Protein AF-A0A1U7SJH0-F1 (afdb_monomer)

Sequence (138 aa):
MIVQMQLQSAALRNSKLRGELINSLSAGLLPEETVVVSQVYYQGLTVRHILCEKHSKIMDAMEKLKSGVRFSDVASQFSEDKARQGGDLGWMTRGSMVGPFQEAAFALPVSGMDKPMYTDPPVKTKFGYHIIMVEGRK

InterPro domains:
  IPR000297 Peptidyl-prolyl cis-trans isomerase, PpiC-type [PS50198] (42-136)
  IPR043323 Peptidyl-prolyl cis-trans isomerase PIN4 [PTHR45995] (45-138)
  IPR046357 Peptidyl-prolyl cis-trans isomerase domain superfamily [G3DSA:3.10.50.40] (42-138)

Nearest PDB structures (foldseek):
  3ui6-assembly1_A  TM=1.005E+00  e=8.773E-19  Homo sapiens
  1fjd-assembly1_A  TM=7.434E-01  e=7.520E-11  Homo sapiens
  1eq3-assembly1_A  TM=7.281E-01  e=3.779E-11  Homo sapiens
  6vj4-assembly1_A-2  TM=7.661E-01  e=4.972E-09  Bacillus anthracis
  5htf-assembly1_B  TM=7.662E-01  e=7.412E-07  Listeria monocytogenes EGD-e

pLDDT: mean 82.98, std 20.57, range [35.84, 98.81]

Solvent-accessible surface area (backbone atoms only — not comparable to full-atom values): 7711 Å² total; per-residue (Å²): 144,74,76,73,67,61,63,60,63,61,40,76,78,37,76,67,53,46,53,55,50,53,54,42,49,76,69,65,78,54,60,66,74,59,49,54,51,53,58,66,52,64,33,30,33,29,35,32,36,28,32,22,68,49,69,68,61,43,49,56,44,49,51,43,45,73,74,67,49,48,61,42,61,46,8,46,74,57,21,80,44,46,18,95,60,28,9,50,69,45,80,44,46,66,84,78,51,59,68,62,58,42,56,54,56,72,70,49,60,70,28,48,80,94,62,68,47,58,51,82,72,65,46,67,54,99,80,23,32,31,37,43,35,27,65,38,77,85

Radius of gyration: 18.05 Å; Cα contacts (8 Å, |Δi|>4): 222; chains: 1; bounding box: 53×26×41 Å

Organism: Alligator sinensis (NCBI:txid38654)

Structure (mmCIF, N/CA/C/O backbone):
data_AF-A0A1U7SJH0-F1
#
_entry.id   AF-A0A1U7SJH0-F1
#
loop_
_atom_site.group_PDB
_atom_site.id
_atom_site.type_symbol
_atom_site.label_atom_id
_atom_site.label_alt_id
_atom_site.label_comp_id
_atom_site.label_asym_id
_atom_site.label_entity_id
_atom_site.label_seq_id
_atom_site.pdbx_PDB_ins_code
_atom_site.Cartn_x
_atom_site.Cartn_y
_atom_site.Cartn_z
_atom_site.occupancy
_atom_site.B_iso_or_equiv
_atom_site.auth_seq_id
_atom_site.auth_comp_id
_atom_site.auth_asym_id
_atom_site.auth_atom_id
_atom_site.pdbx_PDB_model_num
ATOM 1 N N . MET A 1 1 ? 42.194 0.231 -5.975 1.00 45.09 1 MET A N 1
ATOM 2 C CA . MET A 1 1 ? 40.930 -0.354 -6.486 1.00 45.09 1 MET A CA 1
ATOM 3 C C . MET A 1 1 ? 39.678 0.320 -5.885 1.00 45.09 1 MET A C 1
ATOM 5 O O . MET A 1 1 ? 38.764 -0.374 -5.479 1.00 45.09 1 MET A O 1
ATOM 9 N N . ILE A 1 2 ? 39.589 1.660 -5.820 1.00 37.00 2 ILE A N 1
ATOM 10 C CA . ILE A 1 2 ? 38.427 2.362 -5.199 1.00 37.00 2 ILE A CA 1
ATOM 11 C C . ILE A 1 2 ? 37.659 3.246 -6.213 1.00 37.00 2 ILE A C 1
ATOM 13 O O . ILE A 1 2 ? 36.578 3.750 -5.934 1.00 37.00 2 ILE A O 1
ATOM 17 N N . VAL A 1 3 ? 38.155 3.389 -7.447 1.00 35.84 3 VAL A N 1
ATOM 18 C CA . VAL A 1 3 ? 37.655 4.409 -8.392 1.00 35.84 3 VAL A CA 1
ATOM 19 C C . VAL A 1 3 ? 36.389 3.978 -9.160 1.00 35.84 3 VAL A C 1
ATOM 21 O O . VAL A 1 3 ? 35.674 4.817 -9.697 1.00 35.84 3 VAL A O 1
ATOM 24 N N . GLN A 1 4 ? 36.025 2.692 -9.167 1.00 45.84 4 GLN A N 1
ATOM 25 C CA . GLN A 1 4 ? 34.926 2.194 -10.012 1.00 45.84 4 GLN A CA 1
ATOM 26 C C . GLN A 1 4 ? 33.521 2.355 -9.402 1.00 45.84 4 GLN A C 1
ATOM 28 O O . GLN A 1 4 ? 32.525 2.280 -10.119 1.00 45.84 4 GLN A O 1
ATOM 33 N N . MET A 1 5 ? 33.421 2.657 -8.102 1.00 43.88 5 MET A N 1
ATOM 34 C CA . MET A 1 5 ? 32.130 2.778 -7.410 1.00 43.88 5 MET A CA 1
ATOM 35 C C . MET A 1 5 ? 31.422 4.120 -7.681 1.00 43.88 5 MET A C 1
ATOM 37 O O . MET A 1 5 ? 30.203 4.220 -7.548 1.00 43.88 5 MET A O 1
ATOM 41 N N . GLN A 1 6 ? 32.151 5.161 -8.105 1.00 38.09 6 GLN A N 1
ATOM 42 C CA . GLN A 1 6 ? 31.551 6.482 -8.327 1.00 38.09 6 GLN A CA 1
ATOM 43 C C . GLN A 1 6 ? 30.841 6.617 -9.684 1.00 38.09 6 GLN A C 1
ATOM 45 O O . GLN A 1 6 ? 29.800 7.276 -9.746 1.00 38.09 6 GLN A O 1
ATOM 50 N N . LEU A 1 7 ? 31.312 5.938 -10.739 1.00 42.31 7 LEU A N 1
ATOM 51 C CA . LEU A 1 7 ? 30.700 6.013 -12.076 1.00 42.31 7 LEU A CA 1
ATOM 52 C C . LEU A 1 7 ? 29.291 5.393 -12.136 1.00 42.31 7 LEU A C 1
ATOM 54 O O . LEU A 1 7 ? 28.416 5.930 -12.815 1.00 42.31 7 LEU A O 1
ATOM 58 N N . GLN A 1 8 ? 29.023 4.330 -11.369 1.00 47.62 8 GLN A N 1
ATOM 59 C CA . GLN A 1 8 ? 27.706 3.674 -11.355 1.00 47.62 8 GLN A CA 1
ATOM 60 C C . GLN A 1 8 ? 26.612 4.533 -10.692 1.00 47.62 8 GLN A C 1
ATOM 62 O O . GLN A 1 8 ? 25.446 4.466 -11.076 1.00 47.62 8 GLN A O 1
ATOM 67 N N . SER A 1 9 ? 26.976 5.410 -9.750 1.00 48.88 9 SER A N 1
ATOM 68 C CA . SER A 1 9 ? 26.010 6.268 -9.044 1.00 48.88 9 SER A CA 1
ATOM 69 C C . SER A 1 9 ? 25.456 7.421 -9.900 1.00 48.88 9 SER A C 1
ATOM 71 O O . S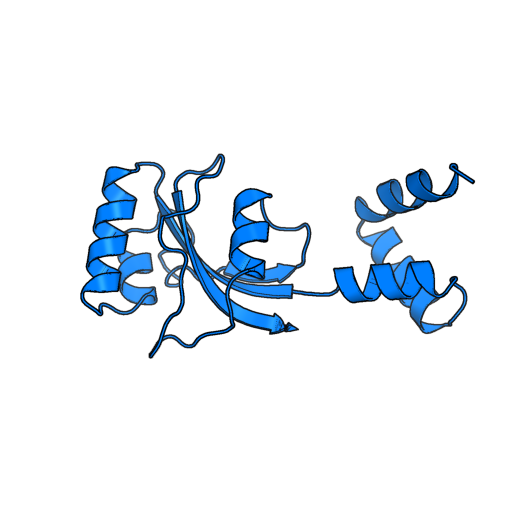ER A 1 9 ? 24.352 7.908 -9.647 1.00 48.88 9 SER A O 1
ATOM 73 N N . ALA A 1 10 ? 26.201 7.862 -10.920 1.00 41.00 10 ALA A N 1
ATOM 74 C CA . ALA A 1 10 ? 25.811 8.970 -11.791 1.00 41.00 10 ALA A CA 1
ATOM 75 C C . ALA A 1 10 ? 24.889 8.522 -12.939 1.00 41.00 10 ALA A C 1
ATOM 77 O O . ALA A 1 10 ? 23.930 9.225 -13.259 1.00 41.00 10 ALA A O 1
ATOM 78 N N . ALA A 1 11 ? 25.117 7.327 -13.495 1.00 49.19 11 ALA A N 1
ATOM 79 C CA . ALA A 1 11 ? 24.259 6.736 -14.525 1.00 49.19 11 ALA A CA 1
ATOM 80 C C . ALA A 1 11 ? 22.845 6.397 -14.003 1.00 49.19 11 ALA A C 1
ATOM 82 O O . ALA A 1 11 ? 21.876 6.459 -14.755 1.00 49.19 11 ALA A O 1
ATOM 83 N N . LEU A 1 12 ? 22.705 6.117 -12.700 1.00 51.75 12 LEU A N 1
ATOM 84 C CA . LEU A 1 12 ? 21.434 5.757 -12.054 1.00 51.75 12 LEU A CA 1
ATOM 85 C C . LEU A 1 12 ? 20.413 6.908 -11.927 1.00 51.75 12 LEU A C 1
ATOM 87 O O . LEU A 1 12 ? 19.250 6.647 -11.625 1.00 51.75 12 LEU A O 1
ATOM 91 N N . ARG A 1 13 ? 20.814 8.170 -12.140 1.00 53.03 13 ARG A N 1
ATOM 92 C CA . ARG A 1 13 ? 19.929 9.348 -12.007 1.00 53.03 13 ARG A CA 1
ATOM 93 C C . ARG A 1 13 ? 19.315 9.831 -13.324 1.00 53.03 13 ARG A C 1
ATOM 95 O O . ARG A 1 13 ? 18.449 10.699 -13.295 1.00 53.03 13 ARG A O 1
ATOM 102 N N . ASN A 1 14 ? 19.740 9.294 -14.468 1.00 55.41 14 ASN A N 1
ATOM 103 C CA . ASN A 1 14 ? 19.286 9.741 -15.785 1.00 55.41 14 ASN A CA 1
ATOM 104 C C . ASN A 1 14 ? 18.701 8.567 -16.584 1.00 55.41 14 ASN A C 1
ATOM 106 O O . ASN A 1 14 ? 19.388 7.589 -16.879 1.00 55.41 14 ASN A O 1
ATOM 110 N N . SER A 1 15 ? 17.423 8.679 -16.954 1.00 51.97 15 SER A N 1
ATOM 111 C CA . SER A 1 15 ? 16.673 7.635 -17.662 1.00 51.97 15 SER A CA 1
ATOM 112 C C . SER A 1 15 ? 17.266 7.264 -19.026 1.00 51.97 15 SER A C 1
ATOM 114 O O . SER A 1 15 ? 17.132 6.114 -19.440 1.00 51.97 15 SER A O 1
ATOM 116 N N . LYS A 1 16 ? 17.966 8.188 -19.698 1.00 57.41 16 LYS A N 1
ATOM 117 C CA . LYS A 1 16 ? 18.596 7.949 -21.005 1.00 57.41 16 LYS A CA 1
ATOM 118 C C . LYS A 1 16 ? 19.877 7.115 -20.884 1.00 57.41 16 LYS A C 1
ATOM 120 O O . LYS A 1 16 ? 20.018 6.117 -21.583 1.00 57.41 16 LYS A O 1
ATOM 125 N N . LEU A 1 17 ? 20.741 7.452 -19.921 1.00 58.31 17 LEU A N 1
ATOM 126 C CA . LEU A 1 17 ? 21.958 6.680 -19.620 1.00 58.31 17 LEU A CA 1
ATOM 127 C C . LEU A 1 17 ? 21.634 5.261 -19.137 1.00 58.31 17 LEU A C 1
ATOM 129 O O . LEU A 1 17 ? 22.358 4.322 -19.457 1.00 58.31 17 LEU A O 1
ATOM 133 N N . ARG A 1 18 ? 20.517 5.080 -18.420 1.00 61.56 18 ARG A N 1
ATOM 134 C CA . ARG A 1 18 ? 20.038 3.752 -18.009 1.00 61.56 18 ARG A CA 1
ATOM 135 C C . ARG A 1 18 ? 19.713 2.856 -19.211 1.00 61.56 18 ARG A C 1
ATOM 137 O O . ARG A 1 18 ? 20.066 1.682 -19.186 1.00 61.56 18 ARG A O 1
ATOM 144 N N . GLY A 1 19 ? 19.071 3.393 -20.252 1.00 54.34 19 GLY A N 1
ATOM 145 C CA . GLY A 1 19 ? 18.738 2.642 -21.470 1.00 54.34 19 GLY A CA 1
ATOM 146 C C . GLY A 1 19 ? 19.973 2.214 -22.271 1.00 54.34 19 GLY A C 1
ATOM 147 O O . GLY A 1 19 ? 20.073 1.064 -22.692 1.00 54.34 19 GLY A O 1
ATOM 148 N N . GLU A 1 20 ? 20.951 3.108 -22.416 1.00 60.53 20 GLU A N 1
ATOM 149 C CA . GLU A 1 20 ? 22.218 2.817 -23.106 1.00 60.53 20 GLU A CA 1
ATOM 150 C C . GLU A 1 20 ? 23.069 1.783 -22.352 1.00 60.53 20 GLU A C 1
ATOM 152 O O . GLU A 1 20 ? 23.681 0.909 -22.976 1.00 60.53 20 GLU A O 1
ATOM 157 N N . LEU A 1 21 ? 23.049 1.813 -21.012 1.00 59.34 21 LEU A N 1
ATOM 158 C CA . LEU A 1 21 ? 23.706 0.800 -20.186 1.00 59.34 21 LEU A CA 1
ATOM 159 C C . LEU A 1 21 ? 23.082 -0.587 -20.406 1.00 59.34 21 LEU A C 1
ATOM 161 O O . LEU A 1 21 ? 23.810 -1.557 -20.583 1.00 59.34 21 LEU A O 1
ATOM 165 N N . ILE A 1 22 ? 21.747 -0.677 -20.457 1.00 58.59 22 ILE A N 1
ATOM 166 C CA . ILE A 1 22 ? 21.011 -1.933 -20.703 1.00 58.59 22 ILE A CA 1
ATOM 167 C C . ILE A 1 22 ? 21.332 -2.507 -22.091 1.00 58.59 22 ILE A C 1
ATOM 169 O O . ILE A 1 22 ? 21.596 -3.703 -22.212 1.00 58.59 22 ILE A O 1
ATOM 173 N N . ASN A 1 23 ? 21.380 -1.667 -23.127 1.00 57.81 23 ASN A N 1
ATOM 174 C CA . ASN A 1 23 ? 21.764 -2.115 -24.468 1.00 57.81 23 ASN A CA 1
ATOM 175 C C . ASN A 1 23 ? 23.217 -2.618 -24.503 1.00 57.81 23 ASN A C 1
ATOM 177 O O . ASN A 1 23 ? 23.493 -3.666 -25.084 1.00 57.81 23 ASN A O 1
ATOM 181 N N . SER A 1 24 ? 24.134 -1.932 -23.819 1.00 58.66 24 SER A N 1
ATOM 182 C CA . SER A 1 24 ? 25.551 -2.325 -23.756 1.00 58.66 24 SER A CA 1
ATOM 183 C C . SER A 1 24 ? 25.775 -3.617 -22.954 1.00 58.66 24 SER A C 1
ATOM 185 O O . SER A 1 24 ? 26.644 -4.417 -23.297 1.00 58.66 24 SER A O 1
ATOM 187 N N . LEU A 1 25 ? 24.954 -3.853 -21.923 1.00 58.47 25 LEU A N 1
ATOM 188 C CA . LEU A 1 25 ? 24.893 -5.107 -21.164 1.00 58.47 25 LEU A CA 1
ATOM 189 C C . LEU A 1 25 ? 24.445 -6.280 -22.043 1.00 58.47 25 LEU A C 1
ATOM 191 O O . LEU A 1 25 ? 25.071 -7.335 -22.013 1.00 58.47 25 LEU A O 1
ATOM 195 N N . SER A 1 26 ? 23.402 -6.087 -22.862 1.00 56.91 26 SER A N 1
ATOM 196 C CA . SER A 1 26 ? 22.901 -7.127 -23.777 1.00 56.91 26 SER A CA 1
ATOM 197 C C . SER A 1 26 ? 23.914 -7.530 -24.855 1.00 56.91 26 SER A C 1
ATOM 199 O O . SER A 1 26 ? 23.875 -8.651 -25.353 1.00 56.91 26 SER A O 1
ATOM 201 N N . ALA A 1 27 ? 24.850 -6.635 -25.171 1.00 64.44 27 ALA A N 1
ATOM 202 C CA . ALA A 1 27 ? 25.922 -6.862 -26.130 1.00 64.44 27 ALA A CA 1
ATOM 203 C C . ALA A 1 27 ? 27.197 -7.469 -25.498 1.00 64.44 27 ALA A C 1
ATOM 205 O O . ALA A 1 27 ? 28.179 -7.683 -26.204 1.00 64.44 27 ALA A O 1
ATOM 206 N N . GLY A 1 28 ? 27.205 -7.748 -24.185 1.00 58.47 28 GLY A N 1
ATOM 207 C CA . GLY A 1 28 ? 28.323 -8.413 -23.501 1.00 58.47 28 GLY A CA 1
ATOM 208 C C . GLY A 1 28 ? 29.583 -7.556 -23.323 1.00 58.47 28 GLY A C 1
ATOM 209 O O . GLY A 1 28 ? 30.656 -8.096 -23.075 1.00 58.47 28 GLY A O 1
ATOM 210 N N . LEU A 1 29 ? 29.482 -6.226 -23.446 1.00 63.72 29 LEU A N 1
ATOM 211 C CA . LEU A 1 29 ? 30.632 -5.309 -23.381 1.00 63.72 29 LEU A CA 1
ATOM 212 C C . LEU A 1 29 ? 31.013 -4.853 -21.960 1.00 63.72 29 LEU A C 1
ATOM 214 O O . LEU A 1 29 ? 31.950 -4.070 -21.808 1.00 63.72 29 LEU A O 1
ATOM 218 N N . LEU A 1 30 ? 30.302 -5.300 -20.919 1.00 58.38 30 LEU A N 1
ATOM 219 C CA . LEU A 1 30 ? 30.567 -4.916 -19.527 1.00 58.38 30 LEU A CA 1
ATOM 220 C C . LEU A 1 30 ? 31.025 -6.121 -18.690 1.00 58.38 30 LEU A C 1
ATOM 222 O O . LEU A 1 30 ? 30.575 -7.237 -18.943 1.00 58.38 30 LEU A O 1
ATOM 226 N N . PRO A 1 31 ? 31.891 -5.908 -17.678 1.00 58.22 31 PRO A N 1
ATOM 227 C CA . PRO A 1 31 ? 32.365 -6.985 -16.811 1.00 58.22 31 PRO A CA 1
ATOM 228 C C . PRO A 1 31 ? 31.193 -7.659 -16.083 1.00 58.22 31 PRO A C 1
ATOM 230 O O . PRO A 1 31 ? 30.233 -6.980 -15.707 1.00 58.22 31 PRO A O 1
ATOM 233 N N . GLU A 1 32 ? 31.285 -8.974 -15.847 1.00 52.34 32 GLU A N 1
ATOM 234 C CA . GLU A 1 32 ? 30.214 -9.774 -15.224 1.00 52.34 32 GLU A CA 1
ATOM 235 C C . GLU A 1 32 ? 29.705 -9.169 -13.910 1.00 52.34 32 GLU A C 1
ATOM 237 O O . GLU A 1 32 ? 28.501 -9.129 -13.683 1.00 52.34 32 GLU A O 1
ATOM 242 N N . GLU A 1 33 ? 30.580 -8.583 -13.088 1.00 50.38 33 GLU A N 1
ATOM 243 C CA . GLU A 1 33 ? 30.191 -7.894 -11.849 1.00 50.38 33 GLU A CA 1
ATOM 244 C C . GLU A 1 33 ? 29.198 -6.738 -12.090 1.00 50.38 33 GLU A C 1
ATOM 246 O O . GLU A 1 33 ? 28.297 -6.509 -11.286 1.00 50.38 33 GLU A O 1
ATOM 251 N N . THR A 1 34 ? 29.293 -6.031 -13.222 1.00 53.53 34 THR A N 1
ATOM 252 C CA . THR A 1 34 ? 28.335 -4.973 -13.604 1.00 53.53 34 THR A CA 1
ATOM 253 C C . THR A 1 34 ? 27.030 -5.557 -14.156 1.00 53.53 34 THR A C 1
ATOM 255 O O . THR A 1 34 ? 25.956 -5.002 -13.908 1.00 53.53 34 THR A O 1
ATOM 258 N N . VAL A 1 35 ? 27.095 -6.699 -14.849 1.00 52.06 35 VAL A N 1
ATOM 259 C CA . VAL A 1 35 ? 25.916 -7.434 -15.341 1.00 52.06 35 VAL A CA 1
ATOM 260 C C . VAL A 1 35 ? 25.094 -7.983 -14.177 1.00 52.06 35 VAL A C 1
ATOM 262 O O . VAL A 1 35 ? 23.886 -7.743 -14.123 1.00 52.06 35 VAL A O 1
ATOM 265 N N . VAL A 1 36 ? 25.746 -8.621 -13.204 1.00 52.00 36 VAL A N 1
ATOM 266 C CA . VAL A 1 36 ? 25.112 -9.166 -11.996 1.00 52.00 36 VAL A CA 1
ATOM 267 C C . VAL A 1 36 ? 24.422 -8.056 -11.203 1.00 52.00 36 VAL A C 1
ATOM 269 O O . VAL A 1 36 ? 23.255 -8.196 -10.840 1.00 52.00 36 VAL A O 1
ATOM 272 N N . VAL A 1 37 ? 25.079 -6.906 -11.012 1.00 52.41 37 VAL A N 1
ATOM 273 C CA . VAL A 1 37 ? 24.451 -5.741 -10.370 1.00 52.41 37 VAL A CA 1
ATOM 274 C C . VAL A 1 37 ? 23.225 -5.284 -11.170 1.00 52.41 37 VAL A C 1
ATOM 276 O O . VAL A 1 37 ? 22.150 -5.121 -10.600 1.00 52.41 37 VAL A O 1
ATOM 279 N N . SER A 1 38 ? 23.314 -5.146 -12.493 1.00 52.66 38 SER A N 1
ATOM 280 C CA . SER A 1 38 ? 22.179 -4.683 -13.306 1.00 52.66 38 SER A CA 1
ATOM 281 C C . SER A 1 38 ? 20.955 -5.615 -13.283 1.00 52.66 38 SER A C 1
ATOM 283 O O . SER A 1 38 ? 19.827 -5.123 -13.221 1.00 52.66 38 SER A O 1
A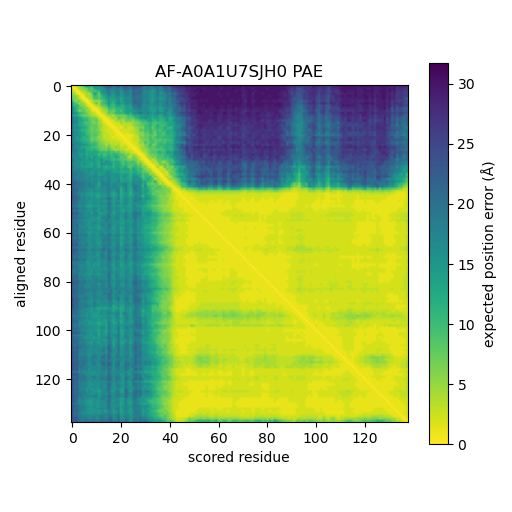TOM 285 N N . GLN A 1 39 ? 21.153 -6.939 -13.268 1.00 50.38 39 GLN A N 1
ATOM 286 C CA . GLN A 1 39 ? 20.063 -7.919 -13.194 1.00 50.38 39 GLN A CA 1
ATOM 287 C C . GLN A 1 39 ? 19.402 -7.928 -11.811 1.00 50.38 39 GLN A C 1
ATOM 289 O O . GLN A 1 39 ? 18.177 -7.979 -11.718 1.00 50.38 39 GLN A O 1
ATOM 294 N N . VAL A 1 40 ? 20.182 -7.770 -10.736 1.00 52.66 40 VAL A N 1
ATOM 295 C CA . VAL A 1 40 ? 19.651 -7.595 -9.371 1.00 52.66 40 VAL A CA 1
ATOM 296 C C . VAL A 1 40 ? 18.824 -6.303 -9.249 1.00 52.66 40 VAL A C 1
ATOM 298 O O . VAL A 1 40 ? 17.837 -6.262 -8.514 1.00 52.66 40 VAL A O 1
ATOM 301 N N . TYR A 1 41 ? 19.169 -5.255 -10.004 1.00 55.06 41 TYR A N 1
ATOM 302 C CA . TYR A 1 41 ? 18.432 -3.983 -10.042 1.00 55.06 41 TYR A CA 1
ATOM 303 C C . TYR A 1 41 ? 17.233 -3.959 -11.002 1.00 55.06 41 TYR A C 1
ATOM 305 O O . TYR A 1 41 ? 16.429 -3.025 -10.932 1.00 55.06 41 TYR A O 1
ATOM 313 N N . TYR A 1 42 ? 17.071 -4.964 -11.867 1.00 62.56 42 TYR A N 1
ATOM 314 C CA . TYR A 1 42 ? 15.860 -5.117 -12.681 1.00 62.56 42 TYR A CA 1
ATOM 315 C C . TYR A 1 42 ? 14.700 -5.765 -11.919 1.00 62.56 42 TYR A C 1
ATOM 317 O O . TYR A 1 42 ? 13.596 -5.849 -12.453 1.00 62.56 42 TYR A O 1
ATOM 325 N N . GLN A 1 43 ? 14.933 -6.161 -10.663 1.00 77.06 43 GLN A N 1
ATOM 326 C CA . GLN A 1 43 ? 13.892 -6.727 -9.824 1.00 77.06 43 GLN A CA 1
ATOM 327 C C . GLN A 1 43 ? 12.826 -5.682 -9.488 1.00 77.06 43 GLN A C 1
ATOM 329 O O . GLN A 1 43 ? 13.117 -4.584 -8.985 1.00 77.06 43 GLN A O 1
ATOM 334 N N . GLY A 1 44 ? 11.577 -6.044 -9.732 1.00 89.94 44 GLY A N 1
ATOM 335 C CA . GLY A 1 44 ? 10.421 -5.248 -9.365 1.00 89.94 44 GLY A CA 1
ATOM 336 C C . GLY A 1 44 ? 9.321 -6.088 -8.743 1.00 89.94 44 GLY A C 1
ATOM 337 O O . GLY A 1 44 ? 9.313 -7.321 -8.783 1.00 89.94 44 GLY A O 1
ATOM 338 N N . LEU A 1 45 ? 8.400 -5.382 -8.110 1.00 95.62 45 LEU A N 1
ATOM 339 C CA . LEU A 1 45 ? 7.283 -5.951 -7.385 1.00 95.62 45 LEU A CA 1
ATOM 340 C C . LEU A 1 45 ? 5.994 -5.320 -7.886 1.00 95.62 45 LEU A C 1
ATOM 342 O O . LEU A 1 45 ? 5.951 -4.123 -8.147 1.00 95.62 45 LEU A O 1
ATOM 346 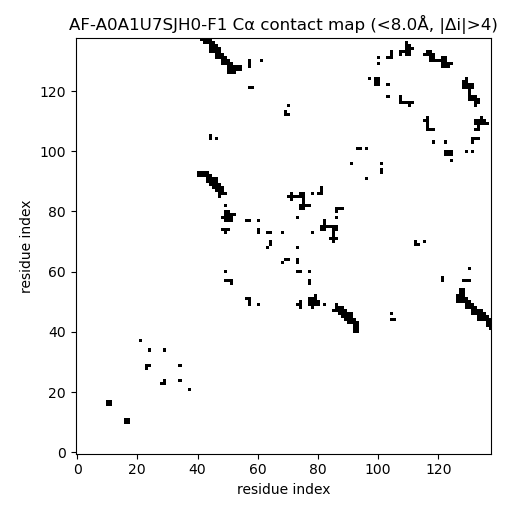N N . THR A 1 46 ? 4.935 -6.114 -7.974 1.00 96.62 46 THR A N 1
ATOM 347 C CA . THR A 1 46 ? 3.577 -5.558 -8.006 1.00 96.62 46 THR A CA 1
ATOM 348 C C . THR A 1 46 ? 3.132 -5.400 -6.562 1.00 96.62 46 THR A C 1
ATOM 350 O O . THR A 1 46 ? 3.099 -6.395 -5.834 1.00 96.62 46 THR A O 1
ATOM 353 N N . VAL A 1 47 ? 2.892 -4.164 -6.124 1.00 97.69 47 VAL A N 1
ATOM 354 C CA . VAL A 1 47 ? 2.697 -3.840 -4.703 1.00 97.69 47 VAL A CA 1
ATOM 355 C C . VAL A 1 47 ? 1.362 -3.148 -4.494 1.00 97.69 47 VAL A C 1
ATOM 357 O O . VAL A 1 47 ? 0.959 -2.288 -5.277 1.00 97.69 47 VAL A O 1
ATOM 360 N N . ARG A 1 48 ? 0.718 -3.471 -3.378 1.00 98.38 48 ARG A N 1
ATOM 361 C CA . ARG A 1 48 ? -0.483 -2.802 -2.891 1.00 98.38 48 ARG A CA 1
ATOM 362 C C . ARG A 1 48 ? -0.250 -2.349 -1.455 1.00 98.38 48 ARG A C 1
ATOM 364 O O . ARG A 1 48 ? 0.448 -3.024 -0.697 1.00 98.38 48 ARG A O 1
ATOM 371 N N . HIS A 1 49 ? -0.792 -1.196 -1.078 1.00 98.62 49 HIS A N 1
ATOM 372 C CA . HIS A 1 49 ? -0.620 -0.663 0.272 1.00 98.62 49 HIS A CA 1
ATOM 373 C C . HIS A 1 49 ? -1.869 0.018 0.837 1.00 98.62 49 HIS A C 1
ATOM 375 O O . HIS A 1 49 ? -2.784 0.396 0.110 1.00 98.62 49 HIS A O 1
ATOM 381 N N . ILE A 1 50 ? -1.873 0.192 2.155 1.00 98.81 50 ILE A N 1
ATOM 382 C CA . ILE A 1 50 ? -2.768 1.095 2.878 1.00 98.81 50 ILE A CA 1
ATOM 383 C C . ILE A 1 50 ? -1.879 2.128 3.545 1.00 98.81 50 ILE A C 1
ATOM 385 O O . ILE A 1 50 ? -1.041 1.754 4.365 1.00 98.81 50 ILE A O 1
ATOM 389 N N . LEU A 1 51 ? -2.053 3.400 3.202 1.00 98.69 51 LEU A N 1
ATOM 390 C CA . LEU A 1 51 ? -1.324 4.511 3.803 1.00 98.69 51 LEU A CA 1
ATOM 391 C C . LEU A 1 51 ? -2.240 5.307 4.728 1.00 98.69 51 LEU A C 1
ATOM 393 O O . LEU A 1 51 ? -3.296 5.766 4.306 1.00 98.69 51 LEU A O 1
ATOM 397 N N . CYS A 1 52 ? -1.812 5.539 5.964 1.00 98.62 52 CYS A N 1
ATOM 398 C CA . CYS A 1 52 ? -2.432 6.538 6.832 1.00 98.62 52 CY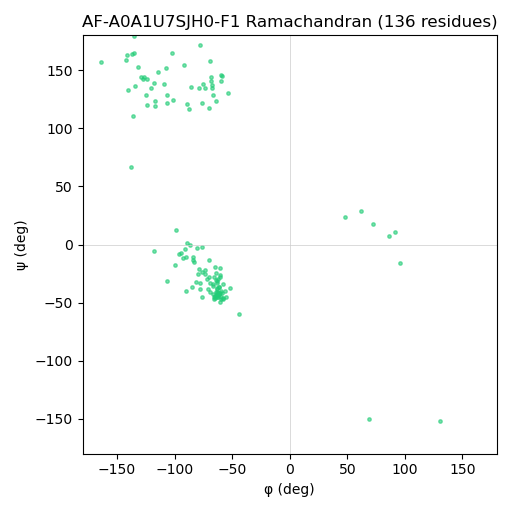S A CA 1
ATOM 399 C C . CYS A 1 52 ? -1.360 7.380 7.525 1.00 98.62 52 CYS A C 1
ATOM 401 O O . CYS A 1 52 ? -0.389 6.842 8.065 1.00 98.62 52 CYS A O 1
ATOM 403 N N . GLU A 1 53 ? -1.539 8.696 7.583 1.00 98.31 53 GLU A N 1
ATOM 404 C CA . GLU A 1 53 ? -0.631 9.585 8.311 1.00 98.31 53 GLU A CA 1
ATOM 405 C C . GLU A 1 53 ? -0.631 9.277 9.822 1.00 98.31 53 GLU A C 1
ATOM 407 O O . GLU A 1 53 ? 0.425 9.188 10.465 1.00 98.31 53 GLU A O 1
ATOM 412 N N . LYS A 1 54 ? -1.828 9.056 10.382 1.00 98.38 54 LYS A N 1
ATOM 413 C CA . LYS A 1 54 ? -2.058 8.801 11.811 1.00 98.38 54 LYS A CA 1
ATOM 414 C C . LYS A 1 54 ? -1.892 7.324 12.171 1.00 98.38 54 LYS A C 1
ATOM 416 O O . LYS A 1 54 ? -2.465 6.451 11.525 1.00 98.38 54 LYS A O 1
ATOM 421 N N . HIS A 1 55 ? -1.192 7.065 13.279 1.00 98.06 55 HIS A N 1
ATOM 422 C CA . HIS A 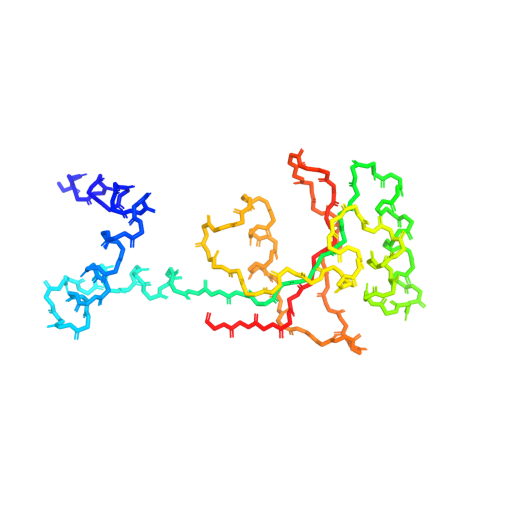1 55 ? -0.969 5.707 13.786 1.00 98.06 55 HIS A CA 1
ATOM 423 C C . HIS A 1 55 ? -2.276 5.004 14.182 1.00 98.06 55 HIS A C 1
ATOM 425 O O . HIS A 1 55 ? -2.466 3.841 13.863 1.00 98.06 55 HIS A O 1
ATOM 431 N N . SER A 1 56 ? -3.201 5.692 14.857 1.00 98.19 56 SER A N 1
ATOM 432 C CA . SER A 1 56 ? -4.477 5.079 15.258 1.00 98.19 56 SER A CA 1
ATOM 433 C C . SER A 1 56 ? -5.260 4.555 14.052 1.00 98.19 56 SER A C 1
ATOM 435 O O . SER A 1 56 ? -5.664 3.401 14.030 1.00 98.19 56 SER A O 1
ATOM 437 N N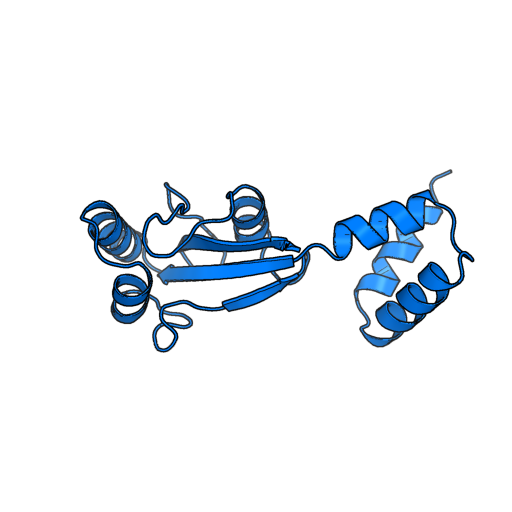 . LYS A 1 57 ? -5.352 5.362 12.991 1.00 98.44 57 LYS A N 1
ATOM 438 C CA . LYS A 1 57 ? -6.091 5.014 11.775 1.00 98.44 57 LYS A CA 1
ATOM 439 C C . LYS A 1 57 ? -5.516 3.789 11.050 1.00 98.44 57 LYS A C 1
ATOM 441 O O . LYS A 1 57 ? -6.284 2.976 10.543 1.00 98.44 57 LYS A O 1
ATOM 446 N N . ILE A 1 58 ? -4.186 3.629 11.007 1.00 98.69 58 ILE A N 1
ATOM 447 C CA . ILE A 1 58 ? -3.586 2.431 10.394 1.00 98.69 58 ILE A CA 1
ATOM 448 C C . ILE A 1 58 ? -3.793 1.181 11.259 1.00 98.69 58 ILE A C 1
ATOM 450 O O . ILE A 1 58 ? -3.891 0.080 10.724 1.00 98.69 58 ILE A O 1
ATOM 454 N N . MET A 1 59 ? -3.880 1.337 12.583 1.00 98.56 59 MET A N 1
ATOM 455 C CA . MET A 1 59 ? -4.174 0.220 13.483 1.00 98.56 59 MET A CA 1
ATOM 456 C C . MET A 1 59 ? -5.617 -0.253 13.312 1.00 98.56 59 MET A C 1
ATOM 458 O O . MET A 1 59 ? -5.832 -1.455 13.195 1.00 98.56 59 MET A O 1
ATOM 462 N N . ASP A 1 60 ? -6.574 0.664 13.158 1.00 98.50 60 ASP A N 1
ATOM 463 C CA . ASP A 1 60 ? -7.960 0.308 12.830 1.00 98.50 60 ASP A CA 1
ATOM 464 C C . ASP A 1 60 ? -8.033 -0.467 11.499 1.00 98.50 60 ASP A C 1
ATOM 466 O O . ASP A 1 60 ? -8.728 -1.479 11.383 1.00 98.50 60 ASP A O 1
ATOM 470 N N . ALA A 1 61 ? -7.264 -0.039 10.488 1.00 98.50 61 ALA A N 1
ATOM 471 C CA . ALA A 1 61 ? -7.148 -0.761 9.221 1.00 98.50 61 ALA A CA 1
ATOM 472 C C . ALA A 1 61 ? -6.541 -2.167 9.407 1.00 98.50 61 ALA A C 1
ATOM 474 O O . ALA A 1 61 ? -7.036 -3.138 8.831 1.00 98.50 61 ALA A O 1
ATOM 475 N N . MET A 1 62 ? -5.503 -2.297 10.242 1.00 98.38 62 MET A N 1
ATOM 476 C CA . MET A 1 62 ? -4.881 -3.582 10.578 1.00 98.38 62 MET A CA 1
ATOM 477 C C . MET A 1 62 ? -5.878 -4.539 11.239 1.00 98.38 62 MET A C 1
ATOM 479 O O . MET A 1 62 ? -5.911 -5.723 10.904 1.00 98.38 62 MET A O 1
ATOM 483 N N . GLU A 1 63 ? -6.716 -4.046 12.149 1.00 98.44 63 GLU A N 1
ATOM 484 C CA . GLU A 1 63 ? -7.761 -4.851 12.788 1.00 98.44 63 GLU A CA 1
ATOM 485 C C . GLU A 1 63 ? -8.788 -5.360 11.771 1.00 98.44 63 GLU A C 1
ATOM 487 O O . GLU A 1 63 ? -9.161 -6.535 11.808 1.00 98.44 63 GLU A O 1
ATOM 492 N N . LYS A 1 64 ? -9.192 -4.526 10.802 1.00 98.25 64 LYS A N 1
ATOM 493 C CA . LYS A 1 64 ? -10.086 -4.960 9.715 1.00 98.25 64 LYS A CA 1
ATOM 494 C C . LYS A 1 64 ? -9.465 -6.066 8.868 1.00 98.25 64 LYS A C 1
ATOM 496 O O . LYS A 1 64 ? -10.146 -7.055 8.592 1.00 98.25 64 LYS A O 1
ATOM 501 N N . LEU A 1 65 ? -8.183 -5.955 8.524 1.00 98.00 65 LEU A N 1
ATOM 502 C CA . LEU A 1 65 ? -7.474 -7.024 7.813 1.00 98.00 65 LEU A CA 1
ATOM 503 C C . LEU A 1 65 ? -7.414 -8.313 8.641 1.00 98.00 65 LEU A C 1
ATOM 505 O O . LEU A 1 65 ? -7.743 -9.381 8.131 1.00 98.00 65 LEU A O 1
ATOM 509 N N . LYS A 1 66 ? -7.084 -8.217 9.935 1.00 97.12 66 LYS A N 1
ATOM 510 C CA . LYS A 1 66 ? -7.046 -9.369 10.856 1.00 97.12 66 LYS A CA 1
ATOM 511 C C . LYS A 1 66 ? -8.411 -10.035 11.032 1.00 97.12 66 LYS A C 1
ATOM 513 O O . LYS A 1 66 ? -8.471 -11.243 11.237 1.00 97.12 66 LYS A O 1
ATOM 518 N N . SER A 1 67 ? -9.501 -9.278 10.901 1.00 97.06 67 SER A N 1
ATOM 519 C CA . SER A 1 67 ? -10.869 -9.815 10.890 1.00 97.06 67 SER A CA 1
ATOM 520 C C . SER A 1 67 ? -11.280 -10.488 9.570 1.00 97.06 67 SER A C 1
ATOM 522 O O . SER A 1 67 ? -12.390 -11.004 9.474 1.00 97.06 67 SER A O 1
ATOM 524 N N . GLY A 1 68 ? -10.404 -10.499 8.558 1.00 96.12 68 GLY A N 1
ATOM 525 C CA . GLY A 1 68 ? -10.631 -11.165 7.272 1.00 96.12 68 GLY A CA 1
ATOM 526 C C . GLY A 1 68 ? -11.267 -10.289 6.190 1.00 96.12 68 GLY A C 1
ATOM 527 O O . GLY A 1 68 ? -11.663 -10.807 5.147 1.00 96.12 68 GLY A O 1
ATOM 528 N N . VAL A 1 69 ? -11.372 -8.971 6.396 1.00 97.50 69 VAL A N 1
ATOM 529 C CA . VAL A 1 69 ? -11.838 -8.054 5.343 1.00 97.50 69 VAL A CA 1
ATOM 530 C C . VAL A 1 69 ? -10.793 -7.997 4.228 1.00 97.50 69 VAL A C 1
ATOM 532 O O . VAL A 1 69 ? -9.593 -7.913 4.493 1.00 97.50 69 VAL A O 1
ATOM 535 N N . ARG A 1 70 ? -11.241 -8.022 2.967 1.00 97.56 70 ARG A N 1
ATOM 536 C CA . ARG A 1 70 ? -10.339 -8.008 1.807 1.00 97.56 70 ARG A CA 1
ATOM 537 C C . ARG A 1 70 ? -9.471 -6.755 1.812 1.00 97.56 70 ARG A C 1
ATOM 539 O O . ARG A 1 70 ? -9.956 -5.651 2.060 1.00 97.56 70 ARG A O 1
ATOM 546 N N . PHE A 1 71 ? -8.203 -6.916 1.439 1.00 98.44 71 PHE A N 1
ATOM 547 C CA . PHE A 1 71 ? -7.232 -5.823 1.476 1.00 98.44 71 PHE A CA 1
ATOM 548 C C . PHE A 1 71 ? -7.667 -4.600 0.659 1.00 98.44 71 PHE A C 1
ATOM 550 O O . PHE A 1 71 ? -7.528 -3.470 1.118 1.00 98.44 71 PHE A O 1
ATOM 557 N N . SER A 1 72 ? -8.258 -4.818 -0.519 1.00 97.81 72 SER A N 1
ATOM 558 C CA . SER A 1 72 ? -8.761 -3.759 -1.402 1.00 97.81 72 SER A CA 1
ATOM 559 C C . SER A 1 72 ? -9.850 -2.931 -0.738 1.00 97.81 72 SER A C 1
ATOM 561 O O . SER A 1 72 ? -9.912 -1.719 -0.935 1.00 97.81 72 SER A O 1
ATOM 563 N N . ASP A 1 73 ? -10.698 -3.577 0.054 1.00 98.19 73 ASP A N 1
ATOM 564 C CA . ASP A 1 73 ? -11.859 -2.950 0.671 1.00 98.19 73 ASP A CA 1
ATOM 565 C C . ASP A 1 73 ? -11.418 -2.120 1.877 1.00 98.19 73 ASP A C 1
ATOM 567 O O . ASP A 1 73 ? -11.904 -1.004 2.070 1.00 98.19 73 ASP A O 1
ATOM 571 N N . VAL A 1 74 ? -10.440 -2.620 2.645 1.00 98.50 74 VAL A N 1
ATOM 572 C CA . VAL A 1 74 ? -9.796 -1.842 3.712 1.00 98.50 74 VAL A CA 1
ATOM 573 C C . VAL A 1 74 ? -9.019 -0.668 3.114 1.00 98.50 74 VAL A C 1
ATOM 575 O O . VAL A 1 74 ? -9.177 0.463 3.563 1.00 98.50 74 VAL A O 1
ATOM 578 N N . ALA A 1 75 ? -8.243 -0.882 2.053 1.00 98.50 75 ALA A N 1
ATOM 579 C CA . ALA A 1 75 ? -7.529 0.198 1.379 1.00 98.50 75 ALA A CA 1
ATOM 580 C C . ALA A 1 75 ? -8.478 1.278 0.841 1.00 98.50 75 ALA A C 1
ATOM 582 O O . ALA A 1 75 ? -8.200 2.465 0.993 1.00 98.50 75 ALA A O 1
ATOM 583 N N . SER A 1 76 ? -9.623 0.883 0.283 1.00 98.31 76 SER A N 1
ATOM 584 C CA . SER A 1 76 ? -10.629 1.821 -0.232 1.00 98.31 76 SER A CA 1
ATOM 585 C C . SER A 1 76 ? -11.245 2.697 0.858 1.00 98.31 76 SER A C 1
ATOM 587 O O . SER A 1 76 ? -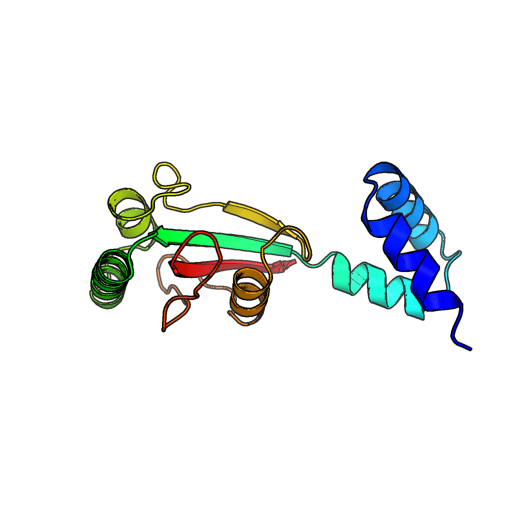11.629 3.832 0.585 1.00 98.31 76 SER A O 1
ATOM 589 N N . GLN A 1 77 ? -11.334 2.184 2.086 1.00 98.19 77 GLN A N 1
ATOM 590 C CA . GLN A 1 77 ? -11.921 2.890 3.226 1.00 98.19 77 GLN A CA 1
ATOM 591 C C . GLN A 1 77 ? -10.899 3.722 4.010 1.00 98.19 77 GLN A C 1
ATOM 593 O O . GLN A 1 77 ? -11.211 4.826 4.453 1.00 98.19 77 GLN A O 1
ATOM 598 N N . PHE A 1 78 ? -9.691 3.195 4.209 1.00 98.44 78 PHE A N 1
ATOM 599 C CA . PHE A 1 78 ? -8.722 3.763 5.148 1.00 98.44 78 PHE A CA 1
ATOM 600 C C . PHE A 1 78 ? -7.563 4.487 4.463 1.00 98.44 78 PHE A C 1
ATOM 602 O O . PHE A 1 78 ? -7.043 5.450 5.033 1.00 98.44 78 PHE A O 1
ATOM 609 N N . SER A 1 79 ? -7.154 4.050 3.268 1.00 98.38 79 SER A N 1
ATOM 610 C CA . SER A 1 79 ? -5.939 4.562 2.639 1.00 98.38 79 SER A CA 1
ATOM 611 C C . SER A 1 79 ? -6.092 6.022 2.210 1.00 98.38 79 SER A C 1
ATOM 613 O O . SER A 1 79 ? -7.124 6.444 1.695 1.00 98.38 79 SER A O 1
ATOM 615 N N . GLU A 1 80 ? -5.035 6.796 2.403 1.00 98.50 80 GLU A N 1
ATOM 616 C CA . GLU A 1 80 ? -4.890 8.179 1.938 1.00 98.50 80 GLU A CA 1
ATOM 617 C C . GLU A 1 80 ? -4.173 8.250 0.582 1.00 98.50 80 GLU A C 1
ATOM 619 O O . GLU A 1 80 ? -4.136 9.308 -0.041 1.00 98.50 80 GLU A O 1
ATOM 624 N N . ASP A 1 81 ? -3.667 7.114 0.093 1.00 98.00 81 ASP A N 1
ATOM 625 C CA . ASP A 1 81 ? -3.122 6.950 -1.254 1.00 98.00 81 ASP A CA 1
ATOM 626 C C . ASP A 1 81 ? -3.746 5.738 -1.959 1.00 98.00 81 ASP A C 1
ATOM 628 O O . ASP A 1 81 ? -4.098 4.737 -1.330 1.00 98.00 81 ASP A O 1
ATOM 632 N N . LYS A 1 82 ? -3.951 5.857 -3.274 1.00 97.62 82 LYS A N 1
ATOM 633 C CA . LYS A 1 82 ? -4.552 4.827 -4.142 1.00 97.62 82 LYS A CA 1
ATOM 634 C C . LYS A 1 82 ? -5.849 4.183 -3.632 1.00 97.62 82 LYS A C 1
ATOM 636 O O . LYS A 1 82 ? -6.211 3.099 -4.082 1.00 97.62 82 LYS A O 1
ATOM 641 N N . ALA A 1 83 ? -6.603 4.848 -2.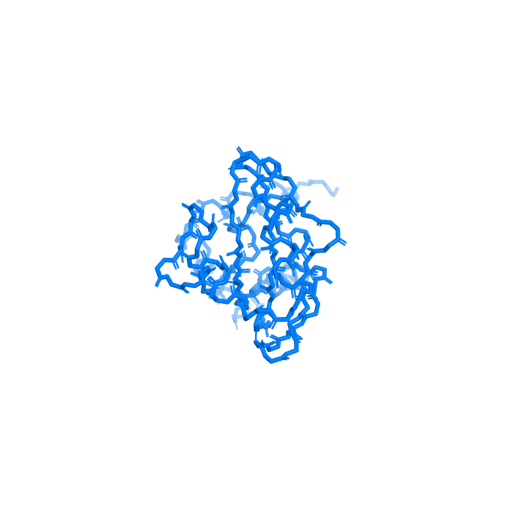753 1.00 97.62 83 ALA A N 1
ATOM 642 C CA . ALA A 1 83 ? -7.813 4.287 -2.145 1.00 97.62 83 ALA A CA 1
ATOM 643 C C . ALA A 1 83 ? -8.826 3.807 -3.196 1.00 97.62 83 ALA A C 1
ATOM 645 O O . ALA A 1 83 ? -9.309 2.684 -3.141 1.00 97.62 83 ALA A O 1
ATOM 646 N N . ARG A 1 84 ? -9.063 4.612 -4.240 1.00 97.44 84 ARG A N 1
ATOM 647 C CA . ARG A 1 84 ? -9.972 4.255 -5.347 1.00 97.44 84 ARG A CA 1
ATOM 648 C C . ARG A 1 84 ? -9.498 3.058 -6.181 1.00 97.44 84 ARG A C 1
ATOM 650 O O . ARG A 1 84 ? -10.300 2.475 -6.897 1.00 97.44 84 ARG A O 1
ATOM 657 N N . GLN A 1 85 ? -8.213 2.714 -6.113 1.00 98.06 85 GLN A N 1
ATOM 658 C CA . GLN A 1 85 ? -7.624 1.535 -6.753 1.00 98.06 85 GLN A CA 1
ATOM 659 C C . GLN A 1 85 ? -7.472 0.367 -5.763 1.00 98.06 85 GLN A C 1
ATOM 661 O O . GLN A 1 85 ? -6.746 -0.590 -6.032 1.00 98.06 85 GLN A O 1
ATOM 666 N N . GLY A 1 86 ? -8.094 0.450 -4.582 1.00 97.75 86 GLY A N 1
ATOM 667 C CA . GLY A 1 86 ? -7.914 -0.524 -3.511 1.00 97.75 86 GLY A CA 1
ATOM 668 C C . GLY A 1 86 ? -6.470 -0.601 -3.011 1.00 97.75 86 GLY A C 1
ATOM 669 O O . GLY A 1 86 ? -6.031 -1.676 -2.608 1.00 97.75 86 GLY A O 1
ATOM 670 N N . GLY A 1 87 ? -5.709 0.492 -3.096 1.00 98.06 87 GLY A N 1
ATOM 671 C CA . GLY A 1 87 ? -4.313 0.563 -2.661 1.00 98.06 87 GLY A CA 1
ATOM 672 C C . GLY A 1 87 ? -3.281 0.124 -3.702 1.00 98.06 87 GLY A C 1
ATOM 673 O O . GLY A 1 87 ? -2.116 -0.031 -3.353 1.00 98.06 87 GLY A O 1
ATOM 674 N N . ASP A 1 88 ? -3.688 -0.145 -4.946 1.00 98.00 88 ASP A N 1
ATOM 675 C CA . ASP A 1 88 ? -2.792 -0.665 -5.986 1.00 98.00 88 ASP A CA 1
ATOM 676 C C . ASP A 1 88 ? -1.775 0.390 -6.446 1.00 98.00 88 ASP A C 1
ATOM 678 O O . ASP A 1 88 ? -2.149 1.427 -7.009 1.00 98.00 88 ASP A O 1
ATOM 682 N N . LEU A 1 89 ? -0.486 0.120 -6.232 1.00 97.00 89 LEU A N 1
ATOM 683 C CA . LEU A 1 89 ? 0.610 0.936 -6.762 1.00 97.00 89 LEU A CA 1
ATOM 684 C C . LEU A 1 89 ? 1.111 0.414 -8.114 1.00 97.00 89 LEU A C 1
ATOM 686 O O . LEU A 1 89 ? 1.856 1.115 -8.800 1.00 97.00 89 LEU A O 1
ATOM 690 N N . GLY A 1 90 ? 0.692 -0.783 -8.517 1.00 96.12 90 GLY A N 1
ATOM 691 C CA . GLY A 1 90 ? 1.157 -1.462 -9.711 1.00 96.12 90 GLY A CA 1
ATOM 692 C C . GLY A 1 90 ? 2.610 -1.915 -9.592 1.00 96.12 90 GLY A C 1
ATOM 693 O O . GLY A 1 90 ? 3.114 -2.242 -8.514 1.00 96.12 90 GLY A O 1
ATOM 694 N N . TRP A 1 91 ? 3.282 -1.967 -10.742 1.00 94.44 91 TRP A N 1
ATOM 695 C CA . TRP A 1 91 ? 4.669 -2.402 -10.852 1.00 94.44 91 TRP A CA 1
ATOM 696 C C . TRP A 1 91 ? 5.649 -1.328 -10.363 1.00 94.44 91 TRP A C 1
ATOM 698 O O . TRP A 1 91 ? 5.719 -0.232 -10.919 1.00 94.44 91 TRP A O 1
ATOM 708 N N . MET A 1 92 ? 6.460 -1.682 -9.370 1.00 92.75 92 MET A N 1
ATOM 709 C CA . MET A 1 92 ? 7.455 -0.825 -8.733 1.00 92.75 92 MET A CA 1
ATOM 710 C C . MET A 1 92 ? 8.832 -1.482 -8.799 1.00 92.75 92 MET A C 1
ATOM 712 O O . MET A 1 92 ? 9.011 -2.631 -8.404 1.00 92.75 92 MET A O 1
ATOM 716 N N . THR A 1 93 ? 9.833 -0.745 -9.272 1.00 88.19 93 THR A N 1
ATOM 717 C CA . THR A 1 93 ? 11.216 -1.238 -9.365 1.00 88.19 93 THR A CA 1
ATOM 718 C C . THR A 1 93 ? 12.012 -0.903 -8.112 1.00 88.19 93 THR A C 1
ATOM 720 O O . THR A 1 93 ? 11.762 0.113 -7.457 1.00 88.19 93 THR A O 1
ATOM 723 N N . ARG A 1 94 ? 13.050 -1.685 -7.810 1.00 84.12 94 ARG A N 1
ATOM 724 C CA . ARG A 1 94 ? 14.034 -1.280 -6.798 1.00 84.12 94 ARG A CA 1
ATOM 725 C C . ARG A 1 94 ? 14.593 0.119 -7.125 1.00 84.12 94 ARG A C 1
ATOM 727 O O . ARG A 1 94 ? 14.974 0.405 -8.256 1.00 84.12 94 ARG A O 1
ATOM 734 N N . GLY A 1 95 ? 14.596 1.004 -6.133 1.00 84.88 95 GLY A N 1
ATOM 735 C CA . GLY A 1 95 ? 14.992 2.411 -6.225 1.00 84.88 95 GLY A CA 1
ATOM 736 C C . GLY A 1 95 ? 13.840 3.402 -6.433 1.00 84.88 95 GLY A C 1
ATOM 737 O O . GLY A 1 95 ? 14.042 4.588 -6.190 1.00 84.88 95 GLY A O 1
ATOM 738 N N . SER A 1 96 ? 12.637 2.959 -6.832 1.00 86.44 96 SER A N 1
ATOM 739 C CA . SER A 1 96 ? 11.468 3.850 -6.993 1.00 86.44 96 SER A CA 1
ATOM 740 C C . SER A 1 96 ? 10.604 3.974 -5.732 1.00 86.44 96 SER A C 1
ATOM 742 O O . SER A 1 96 ? 9.637 4.733 -5.714 1.00 86.44 96 SER A O 1
ATOM 744 N N . MET A 1 97 ? 10.941 3.230 -4.678 1.00 91.44 97 MET A N 1
ATOM 745 C CA . MET A 1 97 ? 10.245 3.202 -3.391 1.00 91.44 97 MET A CA 1
ATOM 746 C C . MET A 1 97 ? 11.080 3.903 -2.313 1.00 91.44 97 MET A C 1
ATOM 748 O O . MET A 1 97 ? 12.309 3.913 -2.371 1.00 91.44 97 MET A O 1
ATOM 752 N N . VAL A 1 98 ? 10.429 4.465 -1.291 1.00 94.25 98 VAL A N 1
ATOM 753 C CA . VAL A 1 98 ? 11.150 4.993 -0.118 1.00 94.25 98 VAL A CA 1
ATOM 754 C C . VAL A 1 98 ? 11.782 3.851 0.680 1.00 94.25 98 VAL A C 1
ATOM 756 O O . VAL A 1 98 ? 11.184 2.786 0.787 1.00 94.25 98 VAL A O 1
ATOM 759 N N . GLY A 1 99 ? 12.966 4.081 1.259 1.00 93.38 99 GLY A N 1
ATOM 760 C CA . GLY A 1 99 ? 13.808 3.038 1.874 1.00 93.38 99 GLY A CA 1
ATOM 761 C C . GLY A 1 99 ? 13.056 2.026 2.752 1.00 93.38 99 GLY A C 1
ATOM 762 O O . GLY A 1 99 ? 13.010 0.855 2.379 1.00 93.38 99 GLY A O 1
ATOM 763 N N . PRO A 1 100 ? 12.369 2.459 3.830 1.00 96.12 100 PRO A N 1
ATOM 764 C CA . PRO A 1 100 ? 11.662 1.529 4.716 1.00 96.12 100 PRO A CA 1
ATOM 765 C C . PRO A 1 100 ? 10.547 0.740 4.015 1.00 96.12 100 PRO A C 1
ATOM 767 O O . PRO A 1 100 ? 10.357 -0.443 4.277 1.00 96.12 100 PRO A O 1
ATOM 770 N N . PHE A 1 101 ? 9.829 1.379 3.084 1.00 97.81 101 PHE A N 1
ATOM 771 C CA . PHE A 1 101 ? 8.797 0.712 2.289 1.00 97.81 101 PHE A CA 1
ATOM 772 C C . PHE A 1 101 ? 9.417 -0.359 1.392 1.00 97.81 101 PHE A C 1
ATOM 774 O O . PHE A 1 101 ? 8.918 -1.477 1.318 1.00 97.81 101 PHE A O 1
ATOM 781 N N . GLN A 1 102 ? 10.518 -0.021 0.719 1.00 95.38 102 GLN A N 1
ATOM 782 C CA . GLN A 1 102 ? 11.218 -0.930 -0.176 1.00 95.38 102 GLN A CA 1
ATOM 783 C C . GLN A 1 102 ? 11.717 -2.169 0.564 1.00 95.38 102 GLN A C 1
ATOM 785 O O . GLN A 1 102 ? 11.504 -3.286 0.103 1.00 95.38 102 GLN A O 1
ATOM 790 N N . GLU A 1 103 ? 12.399 -1.975 1.689 1.00 94.44 103 GLU A N 1
ATOM 791 C CA . GLU A 1 103 ? 12.959 -3.070 2.482 1.00 94.44 103 GLU A CA 1
ATOM 792 C C . GLU A 1 103 ? 11.864 -4.040 2.925 1.00 94.44 103 GLU A C 1
ATOM 794 O O . GLU A 1 103 ? 11.983 -5.244 2.696 1.00 94.44 103 GLU A O 1
ATOM 799 N N . ALA A 1 104 ? 10.754 -3.512 3.442 1.00 97.00 104 ALA A N 1
ATOM 800 C CA . ALA A 1 104 ? 9.610 -4.319 3.837 1.00 97.00 104 ALA A CA 1
ATOM 801 C C . ALA A 1 104 ? 8.938 -5.028 2.647 1.00 97.00 104 ALA A C 1
ATOM 803 O O . ALA A 1 104 ? 8.657 -6.222 2.725 1.00 97.00 104 ALA A O 1
ATOM 804 N N . ALA A 1 105 ? 8.728 -4.336 1.521 1.00 96.69 105 ALA A N 1
ATOM 805 C CA . ALA A 1 105 ? 8.121 -4.929 0.329 1.00 96.69 105 ALA A CA 1
ATOM 806 C C . ALA A 1 105 ? 8.970 -6.084 -0.232 1.00 96.69 105 ALA A C 1
ATOM 808 O O . ALA A 1 105 ? 8.443 -7.141 -0.566 1.00 96.69 105 ALA A O 1
ATOM 809 N N . PHE A 1 106 ? 10.295 -5.932 -0.299 1.00 94.00 106 PHE A N 1
ATOM 810 C CA . PHE A 1 106 ? 11.176 -6.998 -0.789 1.00 94.00 106 PHE A CA 1
ATOM 811 C C . PHE A 1 106 ? 11.351 -8.158 0.202 1.00 94.00 106 PHE A C 1
ATOM 813 O O . PHE A 1 106 ? 11.675 -9.267 -0.239 1.00 94.00 106 PHE A O 1
ATOM 820 N N . ALA A 1 107 ? 11.114 -7.940 1.497 1.00 95.50 107 ALA A N 1
ATOM 821 C CA . ALA A 1 107 ? 11.100 -9.000 2.505 1.00 95.50 107 ALA A CA 1
ATOM 822 C C . ALA A 1 107 ? 9.820 -9.853 2.461 1.00 95.50 107 ALA A C 1
ATOM 824 O O . ALA A 1 107 ? 9.844 -11.010 2.879 1.00 95.50 107 ALA A O 1
ATOM 825 N N . LEU A 1 108 ? 8.714 -9.314 1.935 1.00 95.81 108 LEU A N 1
ATOM 826 C CA . LEU A 1 108 ? 7.460 -10.050 1.828 1.00 95.81 108 LEU A CA 1
ATOM 827 C C . LEU A 1 108 ? 7.480 -11.083 0.686 1.00 95.81 108 LEU A C 1
ATOM 829 O O . LEU A 1 108 ? 7.942 -10.783 -0.424 1.00 95.81 108 LEU A O 1
ATOM 833 N N . PRO A 1 109 ? 6.931 -12.289 0.920 1.00 95.94 109 PRO A N 1
ATOM 834 C CA . PRO A 1 109 ? 6.633 -13.226 -0.152 1.00 95.94 109 PRO A CA 1
ATOM 835 C C . PRO A 1 109 ? 5.476 -12.710 -1.017 1.00 95.94 109 PRO A C 1
ATOM 837 O O . PRO A 1 109 ? 4.649 -11.908 -0.583 1.00 95.94 109 PRO A O 1
ATOM 840 N N . VAL A 1 110 ? 5.408 -13.206 -2.253 1.00 96.88 110 VAL A N 1
ATOM 841 C CA . VAL A 1 110 ? 4.260 -12.960 -3.130 1.00 96.88 110 VAL A CA 1
ATOM 842 C C . VAL A 1 110 ? 3.034 -13.667 -2.552 1.00 96.88 110 VAL A C 1
ATOM 844 O O . VAL A 1 110 ? 3.112 -14.833 -2.167 1.00 96.88 110 VAL A O 1
ATOM 847 N N . SER A 1 111 ? 1.904 -12.970 -2.511 1.00 97.38 111 SER A N 1
ATOM 848 C CA . SER A 1 111 ? 0.634 -13.482 -2.001 1.00 97.38 111 SER A CA 1
ATOM 849 C C . SER A 1 111 ? -0.544 -12.972 -2.831 1.00 97.38 111 SER A C 1
ATOM 851 O O . SER A 1 111 ? -0.431 -11.979 -3.546 1.00 97.38 111 SER A O 1
ATOM 853 N N . GLY A 1 112 ? -1.674 -13.675 -2.759 1.00 93.62 112 GLY A N 1
ATOM 854 C CA . GLY A 1 112 ? -2.914 -13.283 -3.430 1.00 93.62 112 GLY A CA 1
ATOM 855 C C . GLY A 1 112 ? -3.914 -12.652 -2.465 1.00 93.62 112 GLY A C 1
ATOM 856 O O . GLY A 1 112 ? -3.811 -12.816 -1.252 1.00 93.62 112 GLY A O 1
ATOM 857 N N . MET A 1 113 ? -4.934 -11.991 -3.009 1.00 90.00 113 MET A N 1
ATOM 858 C CA . MET A 1 113 ? -5.980 -11.312 -2.229 1.00 90.00 113 MET A CA 1
ATOM 859 C C . MET A 1 113 ? -6.790 -12.241 -1.311 1.00 90.00 113 MET A C 1
ATOM 861 O O . MET A 1 113 ? -7.306 -11.779 -0.298 1.00 90.00 113 MET A O 1
ATOM 865 N N . ASP A 1 114 ? -6.890 -13.531 -1.645 1.00 91.00 114 ASP A N 1
ATOM 866 C CA . ASP A 1 114 ? -7.624 -14.522 -0.843 1.00 91.00 114 ASP A CA 1
ATOM 867 C C . ASP A 1 114 ? -6.824 -15.014 0.372 1.00 91.00 114 ASP A C 1
ATOM 869 O O . ASP A 1 114 ? -7.393 -15.461 1.366 1.00 91.00 114 ASP A O 1
ATOM 873 N N . LYS A 1 115 ? -5.489 -14.952 0.291 1.00 93.62 115 LYS A N 1
ATOM 874 C CA . LYS A 1 115 ? -4.555 -15.345 1.356 1.00 93.62 115 LYS A CA 1
ATOM 875 C C . LYS A 1 115 ? -3.433 -14.307 1.446 1.00 93.62 115 LYS A C 1
ATOM 877 O O . LYS A 1 115 ? -2.295 -14.616 1.080 1.00 93.62 115 LYS A O 1
ATOM 882 N N . PRO A 1 116 ? -3.753 -13.067 1.853 1.00 95.81 116 PRO A N 1
ATOM 883 C CA . PRO A 1 116 ? -2.810 -11.968 1.766 1.00 95.81 116 PRO A CA 1
ATOM 884 C C . PRO A 1 116 ? -1.729 -12.113 2.838 1.00 95.81 116 PRO A C 1
ATOM 886 O O . PRO A 1 116 ? -2.017 -12.376 4.005 1.00 95.81 116 PRO A O 1
ATOM 889 N N . MET A 1 117 ? -0.478 -11.910 2.437 1.00 97.44 117 MET A N 1
ATOM 890 C CA . MET A 1 117 ? 0.644 -11.716 3.348 1.00 97.44 117 MET A CA 1
ATOM 891 C C . MET A 1 117 ? 1.033 -10.246 3.296 1.00 97.44 117 MET A C 1
ATOM 893 O O . MET A 1 117 ? 1.336 -9.704 2.232 1.00 97.44 117 MET A O 1
ATOM 897 N N . TYR A 1 118 ? 0.994 -9.600 4.455 1.00 98.38 118 TYR A N 1
ATOM 898 C CA . TYR A 1 118 ? 1.259 -8.179 4.585 1.00 98.38 118 TYR A CA 1
ATOM 899 C C . TYR A 1 118 ? 2.131 -7.881 5.799 1.00 98.38 118 TYR A C 1
ATOM 901 O O . TYR A 1 118 ? 2.307 -8.717 6.683 1.00 98.38 118 TYR A O 1
ATOM 909 N N . THR A 1 119 ? 2.703 -6.682 5.833 1.00 98.38 119 THR A N 1
ATOM 910 C CA . THR A 1 119 ? 3.522 -6.219 6.960 1.00 98.38 119 THR A CA 1
ATOM 911 C C . THR A 1 119 ? 2.691 -6.106 8.234 1.00 98.38 119 THR A C 1
ATOM 913 O O . THR A 1 119 ? 1.729 -5.340 8.260 1.00 98.38 119 THR A O 1
ATOM 916 N N . ASP A 1 120 ? 3.102 -6.800 9.290 1.00 97.00 120 ASP A N 1
ATOM 917 C CA . ASP A 1 120 ? 2.607 -6.640 10.658 1.00 97.00 120 ASP A CA 1
ATOM 918 C C . ASP A 1 120 ? 3.830 -6.665 11.593 1.00 97.00 120 ASP A C 1
ATOM 920 O O . ASP A 1 120 ? 4.494 -7.703 11.674 1.00 97.00 120 ASP A O 1
ATOM 924 N N . PRO A 1 121 ? 4.209 -5.539 12.231 1.00 97.56 121 PRO A N 1
ATOM 925 C CA . PRO A 1 121 ? 3.477 -4.265 12.349 1.00 97.56 121 PRO A CA 1
ATOM 926 C C . PRO A 1 121 ? 3.533 -3.352 11.096 1.00 97.56 121 PRO A C 1
ATOM 928 O O . PRO A 1 121 ? 4.309 -3.619 10.173 1.00 97.56 121 PRO A O 1
ATOM 931 N N . PRO A 1 122 ? 2.747 -2.245 11.048 1.00 98.38 122 PRO A N 1
ATOM 932 C CA . PRO A 1 122 ? 2.827 -1.243 9.980 1.00 98.38 122 PRO A CA 1
ATOM 933 C C . PRO A 1 122 ? 4.212 -0.595 9.839 1.00 98.38 122 PRO A C 1
ATOM 935 O O . PRO A 1 122 ? 4.889 -0.289 10.821 1.00 98.38 122 PRO A O 1
ATOM 938 N N . VAL A 1 123 ? 4.599 -0.281 8.605 1.00 98.56 123 VAL A N 1
ATOM 939 C CA . VAL A 1 123 ? 5.895 0.319 8.263 1.00 98.56 123 VAL A CA 1
ATOM 940 C C . VAL A 1 123 ? 5.816 1.841 8.312 1.00 98.56 123 VAL A C 1
ATOM 942 O O . VAL A 1 123 ? 5.058 2.459 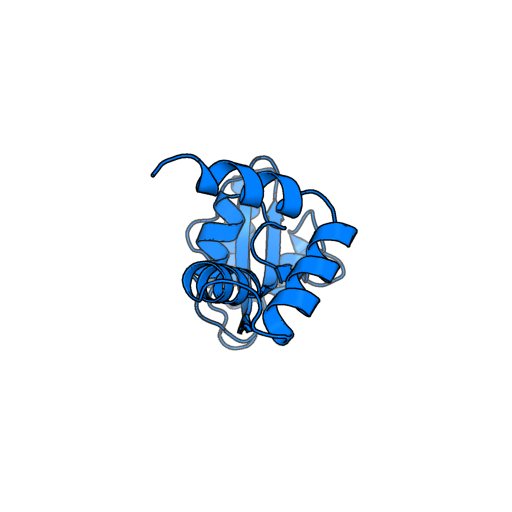7.561 1.00 98.56 123 VAL A O 1
ATOM 945 N N . LYS A 1 124 ? 6.637 2.481 9.151 1.00 98.38 124 LYS A N 1
ATOM 946 C CA . LYS A 1 124 ? 6.739 3.946 9.193 1.00 98.38 124 LYS A CA 1
ATOM 947 C C . LYS A 1 124 ? 7.611 4.477 8.055 1.00 98.38 124 LYS A C 1
ATOM 949 O O . LYS A 1 124 ? 8.723 4.017 7.818 1.00 98.38 124 LYS A O 1
ATOM 954 N N . THR A 1 125 ? 7.134 5.528 7.402 1.00 98.19 125 THR A N 1
ATOM 955 C CA . THR A 1 125 ? 7.890 6.335 6.437 1.00 98.19 125 THR A CA 1
ATOM 956 C C . THR A 1 125 ? 7.644 7.822 6.698 1.00 98.19 125 THR A C 1
ATOM 958 O O . THR A 1 125 ? 6.833 8.193 7.550 1.00 98.19 125 THR A O 1
ATOM 961 N N . LYS A 1 126 ? 8.273 8.691 5.899 1.00 97.00 126 LYS A N 1
ATOM 962 C CA . LYS A 1 126 ? 7.982 10.132 5.900 1.00 97.00 126 LYS A CA 1
ATOM 963 C C . LYS A 1 126 ? 6.532 10.487 5.533 1.00 97.00 126 LYS A C 1
ATOM 965 O O . LYS A 1 126 ? 6.098 11.580 5.856 1.00 97.00 126 LYS A O 1
ATOM 970 N N . PHE A 1 127 ? 5.802 9.590 4.864 1.00 97.06 127 PHE A N 1
ATOM 971 C CA . PHE A 1 127 ? 4.416 9.823 4.439 1.00 97.06 127 PHE A CA 1
ATOM 972 C C . PHE A 1 127 ? 3.377 9.387 5.476 1.00 97.06 127 PHE A C 1
ATOM 974 O O . PHE A 1 127 ? 2.199 9.662 5.305 1.00 97.06 127 PHE A O 1
ATOM 981 N N . GLY A 1 128 ? 3.788 8.669 6.524 1.00 98.31 128 GLY A N 1
ATOM 982 C CA . GLY A 1 128 ? 2.855 8.012 7.434 1.00 98.31 128 GLY A CA 1
ATOM 983 C C . GLY A 1 128 ? 3.218 6.555 7.663 1.00 98.31 128 GLY A C 1
ATOM 984 O O . GLY A 1 128 ? 4.392 6.178 7.599 1.00 98.31 128 GLY A O 1
ATOM 985 N N . TYR A 1 129 ? 2.205 5.758 7.955 1.00 98.81 129 TYR A N 1
ATOM 986 C CA . TYR A 1 129 ? 2.299 4.333 8.220 1.00 98.81 129 TYR A CA 1
ATOM 987 C C . TYR A 1 129 ? 1.686 3.545 7.073 1.00 98.81 129 TYR A C 1
ATOM 989 O O . TYR A 1 129 ? 0.633 3.919 6.556 1.00 98.81 129 TYR A O 1
ATOM 997 N N . HIS A 1 130 ? 2.353 2.459 6.699 1.00 98.75 130 HIS A N 1
ATOM 998 C CA . HIS A 1 130 ? 1.971 1.615 5.578 1.00 98.75 130 HIS A CA 1
ATOM 999 C C . HIS A 1 130 ? 1.702 0.194 6.049 1.00 98.75 130 HIS A C 1
ATOM 1001 O O . HIS A 1 130 ? 2.519 -0.381 6.764 1.00 98.75 130 HIS A O 1
ATOM 1007 N N . ILE A 1 131 ? 0.607 -0.394 5.588 1.00 98.75 131 ILE A N 1
ATOM 1008 C CA . ILE A 1 131 ? 0.464 -1.850 5.518 1.00 98.75 131 ILE A CA 1
ATOM 1009 C C . ILE A 1 131 ? 0.713 -2.223 4.063 1.00 98.75 131 ILE A C 1
ATOM 1011 O O . ILE A 1 131 ? 0.073 -1.658 3.181 1.00 98.75 131 ILE A O 1
ATOM 1015 N N . ILE A 1 132 ? 1.665 -3.112 3.803 1.00 98.69 132 ILE A N 1
ATOM 1016 C CA . ILE A 1 132 ? 2.154 -3.416 2.451 1.00 98.69 132 ILE A CA 1
ATOM 1017 C C . ILE A 1 132 ? 1.865 -4.879 2.143 1.00 98.69 132 ILE A C 1
ATOM 1019 O O . ILE A 1 132 ? 2.095 -5.719 3.007 1.00 98.69 132 ILE A O 1
ATOM 1023 N N . MET A 1 133 ? 1.425 -5.185 0.925 1.00 98.06 133 MET A N 1
ATOM 1024 C CA . MET A 1 133 ? 1.344 -6.544 0.385 1.00 98.06 133 MET A CA 1
ATOM 1025 C C . MET A 1 133 ? 1.953 -6.613 -1.019 1.00 98.06 133 MET A C 1
ATOM 1027 O O . MET A 1 133 ? 1.964 -5.623 -1.756 1.00 98.06 133 MET A O 1
ATOM 1031 N N . VAL A 1 134 ? 2.447 -7.791 -1.396 1.00 98.12 134 VAL A N 1
ATOM 1032 C CA . VAL A 1 134 ? 3.084 -8.034 -2.698 1.00 98.12 134 VAL A CA 1
ATOM 1033 C C . VAL A 1 134 ? 2.282 -9.061 -3.485 1.00 98.12 134 VAL A C 1
ATOM 1035 O O . VAL A 1 134 ? 2.097 -10.184 -3.022 1.00 98.12 134 VAL A O 1
ATOM 1038 N N . GLU A 1 135 ? 1.864 -8.684 -4.692 1.00 96.88 135 GLU A N 1
ATOM 1039 C CA . GLU A 1 135 ? 1.050 -9.506 -5.601 1.00 96.88 135 GLU A CA 1
ATOM 1040 C C . GLU A 1 135 ? 1.888 -10.178 -6.702 1.00 96.88 135 GLU A C 1
ATOM 1042 O O . GLU A 1 135 ? 1.462 -11.157 -7.310 1.00 96.88 135 GLU A O 1
ATOM 1047 N N . GLY A 1 136 ? 3.113 -9.705 -6.949 1.00 94.06 136 GLY A N 1
ATOM 1048 C CA . GLY A 1 136 ? 4.001 -10.296 -7.951 1.00 94.06 136 GLY A CA 1
ATOM 1049 C C . GLY A 1 136 ? 5.453 -9.861 -7.803 1.00 94.06 136 GLY A C 1
ATOM 1050 O O . GLY A 1 136 ? 5.731 -8.806 -7.234 1.00 94.06 136 GLY A O 1
ATOM 1051 N N . ARG A 1 137 ? 6.379 -10.667 -8.333 1.00 91.88 137 ARG A N 1
ATOM 1052 C CA . ARG A 1 137 ? 7.828 -10.413 -8.351 1.00 91.88 137 ARG A CA 1
ATOM 1053 C C . ARG A 1 137 ? 8.409 -10.862 -9.692 1.00 91.88 137 ARG A C 1
ATOM 1055 O O . ARG A 1 137 ? 8.079 -11.958 -10.143 1.00 91.88 137 ARG A O 1
ATOM 1062 N N . LYS A 1 138 ? 9.241 -10.029 -10.319 1.00 84.25 138 LYS A N 1
ATOM 1063 C CA . LYS A 1 138 ? 10.062 -10.379 -11.495 1.00 84.25 138 LYS A CA 1
ATOM 1064 C C . LYS A 1 138 ? 11.431 -9.737 -11.376 1.00 84.25 138 LYS A C 1
ATOM 1066 O O . LYS A 1 138 ? 11.501 -8.692 -10.693 1.00 84.25 138 LYS A O 1
#

Secondary structure (DSSP, 8-state):
--THHHHHHHHTT-HHHHHHHHHHHHTT-S-HHHHHHHHHHT-EEEEEEEEESSHHHHHHHHHHHHTT--HHHHHHHH-SSSGGGTTEEEEEETTSS-HHHHHHHHHSPP-BTTB--B-SSPEEETTEEEEEEEEEE-

Foldseek 3Di:
DPPPPVVVVVCVVDPVSLVVLVVCLVVVNDDVVVNVVVVVQQKKFFKFKAFDADPVLVVVLVVCVVVPNFQLCSSLVRHPPCNVVSRTPGIDTPPRDDDQLNVQAVPADADDRNGWDWDPPWTDDPRHTMIMTTNDMD

Mean predicted aligned error: 10.28 Å